Protein AF-A0A3Q8CZI9-F1 (afdb_monomer)

Structure (mmCIF, N/CA/C/O backbone):
data_AF-A0A3Q8CZI9-F1
#
_entry.id   AF-A0A3Q8CZI9-F1
#
loop_
_atom_site.group_PDB
_atom_site.id
_atom_site.type_symbol
_atom_site.label_atom_id
_atom_site.label_alt_id
_atom_site.label_comp_id
_atom_site.label_asym_id
_atom_site.label_entity_id
_atom_site.label_seq_id
_atom_site.pdbx_PDB_ins_code
_atom_site.Cartn_x
_atom_site.Cartn_y
_atom_site.Cartn_z
_atom_site.occupancy
_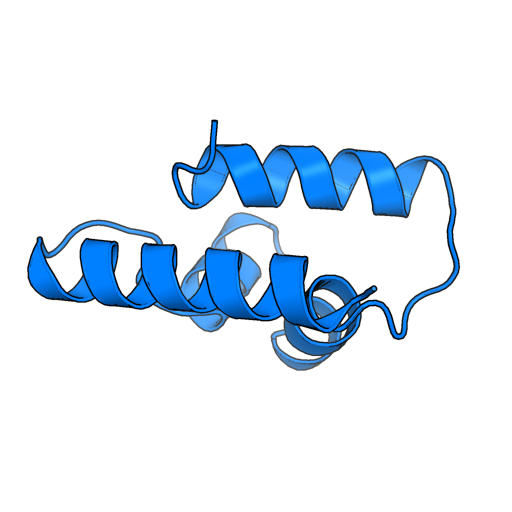atom_site.B_iso_or_equiv
_atom_site.auth_seq_id
_atom_site.auth_comp_id
_atom_site.auth_asym_id
_atom_site.auth_atom_id
_atom_site.pdbx_PDB_model_num
ATOM 1 N N . MET A 1 1 ? 18.424 1.204 0.661 1.00 47.16 1 MET A N 1
ATOM 2 C CA . MET A 1 1 ? 17.476 2.341 0.649 1.00 47.16 1 MET A CA 1
ATOM 3 C C . MET A 1 1 ? 15.993 1.942 0.505 1.00 47.16 1 MET A C 1
ATOM 5 O O . MET A 1 1 ? 15.171 2.838 0.448 1.00 47.16 1 MET A O 1
ATOM 9 N N . ASN A 1 2 ? 15.592 0.654 0.533 1.00 55.97 2 ASN A N 1
ATOM 10 C CA . ASN A 1 2 ? 14.158 0.267 0.495 1.00 55.97 2 ASN A CA 1
ATOM 11 C C . ASN A 1 2 ? 13.424 0.354 1.845 1.00 55.97 2 ASN A C 1
ATOM 13 O O . ASN A 1 2 ? 12.196 0.420 1.860 1.00 55.97 2 ASN A O 1
ATOM 17 N N . TYR A 1 3 ? 14.154 0.354 2.965 1.00 61.12 3 TYR A N 1
ATOM 18 C CA . TYR A 1 3 ? 13.551 0.404 4.301 1.00 61.12 3 TYR A CA 1
ATOM 19 C C . TYR A 1 3 ? 12.768 1.705 4.525 1.00 61.12 3 TYR A C 1
ATOM 21 O O . TYR A 1 3 ? 11.629 1.649 4.966 1.00 61.12 3 TYR A O 1
ATOM 29 N N . GLU A 1 4 ? 13.295 2.851 4.076 1.00 80.44 4 GLU A N 1
ATOM 30 C CA . GLU A 1 4 ? 12.627 4.151 4.244 1.00 80.44 4 GLU A CA 1
ATOM 31 C C . GLU A 1 4 ? 11.253 4.212 3.561 1.00 80.44 4 GLU A C 1
ATOM 33 O O . GLU A 1 4 ? 10.301 4.748 4.126 1.00 80.44 4 GLU A O 1
ATOM 38 N N . PHE A 1 5 ? 11.118 3.628 2.365 1.00 86.88 5 PHE A N 1
ATOM 39 C CA . PHE A 1 5 ? 9.842 3.632 1.653 1.00 86.88 5 PHE A CA 1
ATOM 40 C C . PHE A 1 5 ? 8.819 2.690 2.295 1.00 86.88 5 PHE A C 1
ATOM 42 O O . PHE A 1 5 ? 7.678 3.092 2.534 1.00 86.88 5 PHE A O 1
ATOM 49 N N . SER A 1 6 ? 9.224 1.452 2.594 1.00 91.62 6 SER A N 1
ATOM 50 C CA . SER A 1 6 ? 8.343 0.466 3.227 1.00 91.62 6 SER A CA 1
ATOM 51 C C . SER A 1 6 ? 7.862 0.950 4.599 1.00 91.62 6 SER A C 1
ATOM 53 O O . SER A 1 6 ? 6.661 0.920 4.884 1.00 91.62 6 SER A O 1
ATOM 55 N N . ASP A 1 7 ? 8.764 1.513 5.407 1.00 92.88 7 ASP A N 1
ATOM 56 C CA . ASP A 1 7 ? 8.437 2.056 6.725 1.00 92.88 7 ASP A CA 1
ATOM 57 C C . ASP A 1 7 ? 7.477 3.246 6.636 1.00 92.88 7 ASP A C 1
ATOM 59 O O . ASP A 1 7 ? 6.506 3.312 7.398 1.00 92.88 7 ASP A O 1
ATOM 63 N N . ALA A 1 8 ? 7.681 4.151 5.675 1.00 93.69 8 ALA A N 1
ATOM 64 C CA . ALA A 1 8 ? 6.793 5.289 5.464 1.00 93.69 8 ALA A CA 1
ATOM 65 C C . ALA A 1 8 ? 5.378 4.853 5.039 1.00 93.69 8 ALA A C 1
ATOM 67 O O . ALA A 1 8 ? 4.388 5.345 5.588 1.00 93.69 8 ALA A O 1
ATOM 68 N N . ILE A 1 9 ? 5.263 3.859 4.148 1.00 94.94 9 ILE A N 1
ATOM 69 C CA . ILE A 1 9 ? 3.968 3.264 3.783 1.00 94.94 9 ILE A CA 1
ATOM 70 C C . ILE A 1 9 ? 3.293 2.671 5.024 1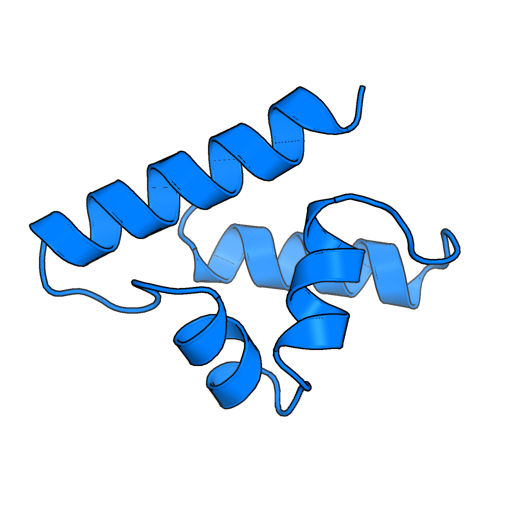.00 94.94 9 ILE A C 1
ATOM 72 O O . ILE A 1 9 ? 2.119 2.943 5.291 1.00 94.94 9 ILE A O 1
ATOM 76 N N . MET A 1 10 ? 4.027 1.888 5.817 1.00 95.00 10 MET A N 1
ATOM 77 C CA . MET A 1 10 ? 3.490 1.262 7.026 1.00 95.00 10 MET A CA 1
ATOM 78 C C . MET A 1 10 ? 3.058 2.294 8.076 1.00 95.00 10 MET A C 1
ATOM 80 O O . MET A 1 10 ? 2.055 2.078 8.765 1.00 95.00 10 MET A O 1
ATOM 84 N N . LEU A 1 11 ? 3.761 3.424 8.187 1.00 95.62 11 LEU A N 1
ATOM 85 C CA . LEU A 1 11 ? 3.375 4.540 9.048 1.00 95.62 11 LEU A CA 1
ATOM 86 C C . LEU A 1 11 ? 2.043 5.157 8.598 1.00 95.62 11 LEU A C 1
ATOM 88 O O . LEU A 1 11 ? 1.142 5.325 9.425 1.00 95.62 11 LEU A O 1
ATOM 92 N N . CYS A 1 12 ? 1.877 5.417 7.299 1.00 96.62 12 CYS A N 1
ATOM 93 C CA . CYS A 1 12 ? 0.630 5.948 6.749 1.00 96.62 12 CYS A CA 1
ATOM 94 C C . CYS A 1 12 ? -0.543 4.982 6.930 1.00 96.62 12 CYS A C 1
ATOM 96 O O . CYS A 1 12 ? -1.610 5.397 7.379 1.00 96.62 12 CYS A O 1
ATOM 98 N N . LEU A 1 13 ? -0.348 3.682 6.694 1.00 96.81 13 LEU A N 1
ATOM 99 C CA . LEU A 1 13 ? -1.395 2.681 6.925 1.00 96.81 13 LEU A CA 1
ATOM 100 C C . LEU A 1 13 ? -1.810 2.616 8.403 1.00 96.81 13 LEU A C 1
ATOM 102 O O . LEU A 1 13 ? -3.002 2.578 8.712 1.00 96.81 13 LEU A O 1
ATOM 106 N N . LYS A 1 14 ? -0.846 2.671 9.334 1.00 96.94 14 LYS A N 1
ATOM 107 C CA . LYS A 1 14 ? -1.133 2.740 10.778 1.00 96.94 14 LYS A CA 1
ATOM 108 C C . LYS A 1 14 ? -1.897 4.014 11.145 1.00 96.94 14 LYS A C 1
ATOM 110 O O . LYS A 1 14 ? -2.849 3.931 11.922 1.00 96.94 14 LYS A O 1
ATOM 115 N N . ARG A 1 15 ? -1.511 5.174 10.597 1.00 97.31 15 ARG A N 1
ATOM 116 C CA . ARG A 1 15 ? -2.235 6.446 10.773 1.00 97.31 15 ARG A CA 1
ATOM 117 C C . ARG A 1 15 ? -3.676 6.316 10.287 1.00 97.31 15 ARG A C 1
ATOM 119 O O . ARG A 1 15 ? -4.599 6.598 11.042 1.00 97.31 15 ARG A O 1
ATOM 126 N N . ASN A 1 16 ? -3.866 5.839 9.064 1.00 97.69 16 ASN A N 1
ATOM 127 C CA . ASN A 1 16 ? -5.178 5.717 8.440 1.00 97.69 16 ASN A CA 1
ATOM 128 C C . ASN A 1 16 ? -6.081 4.750 9.222 1.00 97.69 16 ASN A C 1
ATOM 130 O O . ASN A 1 16 ? -7.235 5.071 9.497 1.00 97.69 16 ASN A O 1
ATOM 134 N N . LYS A 1 17 ? -5.523 3.629 9.706 1.00 97.81 17 LYS A N 1
ATOM 135 C CA . LYS A 1 17 ? -6.223 2.698 10.602 1.00 97.81 17 LYS A CA 1
ATOM 136 C C . LYS A 1 17 ? -6.701 3.369 11.894 1.00 97.81 17 LYS A C 1
ATOM 138 O O . LYS A 1 17 ? -7.818 3.104 12.321 1.00 97.81 17 LYS A O 1
ATOM 143 N N . ARG A 1 18 ? -5.887 4.237 12.511 1.00 97.50 18 ARG A N 1
ATOM 144 C CA . ARG A 1 18 ? -6.280 4.998 13.718 1.00 97.50 18 ARG A CA 1
ATOM 145 C C . ARG A 1 18 ? -7.393 6.010 13.440 1.00 97.50 18 ARG A C 1
ATOM 147 O O . ARG A 1 18 ? -8.215 6.240 14.314 1.00 97.50 18 ARG A O 1
ATOM 154 N N . LEU A 1 19 ? -7.410 6.597 12.245 1.00 97.12 19 LEU A N 1
ATOM 155 C CA . LEU A 1 19 ? -8.408 7.584 11.821 1.00 97.12 19 LEU A CA 1
ATOM 156 C C . LEU A 1 19 ? -9.684 6.955 11.233 1.00 97.12 19 LEU A C 1
ATOM 158 O O . LEU A 1 19 ? -10.619 7.679 10.913 1.00 97.12 19 LEU A O 1
ATOM 162 N N . GLY A 1 20 ? -9.729 5.629 11.060 1.00 96.88 20 GLY A N 1
ATOM 163 C CA . GLY A 1 20 ? -10.864 4.945 10.433 1.00 96.88 20 GLY A CA 1
ATOM 164 C C . GLY A 1 20 ? -11.011 5.225 8.933 1.00 96.88 20 GLY A C 1
ATOM 165 O O . 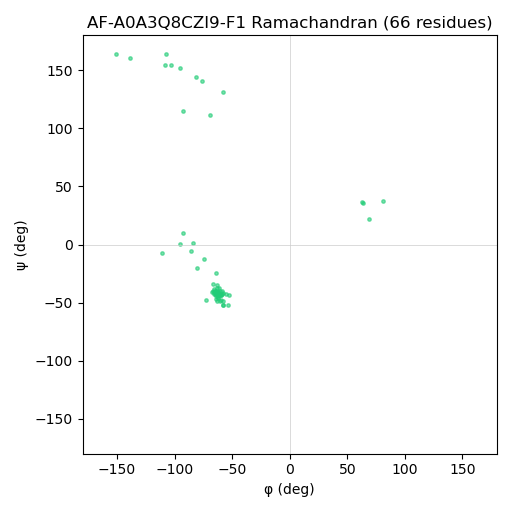GLY A 1 20 ? -12.099 5.056 8.388 1.00 96.88 20 GLY A O 1
ATOM 166 N N . VAL A 1 21 ? -9.936 5.644 8.256 1.00 96.75 21 VAL A N 1
ATOM 167 C CA . VAL A 1 21 ? -9.933 5.958 6.816 1.00 96.75 21 VAL A CA 1
ATOM 168 C C . VAL A 1 21 ? -9.166 4.905 6.015 1.00 96.75 21 VAL A C 1
ATOM 170 O O . VAL A 1 21 ? -8.275 4.228 6.534 1.00 96.75 21 VAL A O 1
ATOM 173 N N . LYS A 1 22 ? -9.502 4.763 4.729 1.00 96.06 22 LYS A N 1
ATOM 174 C CA . LYS A 1 22 ? -8.799 3.874 3.793 1.00 96.06 22 LYS A CA 1
ATOM 175 C C . LYS A 1 22 ? -7.725 4.626 2.990 1.00 96.06 22 LYS A C 1
ATOM 177 O O . LYS A 1 22 ? -7.910 5.812 2.735 1.00 96.06 22 LYS A O 1
ATOM 182 N N . PRO A 1 23 ? -6.653 3.938 2.551 1.00 97.62 23 PRO A N 1
ATOM 183 C CA . PRO A 1 23 ? -6.307 2.548 2.867 1.00 97.62 23 PRO A CA 1
ATOM 184 C C . PRO A 1 23 ? -5.735 2.413 4.283 1.00 97.62 23 PRO A C 1
ATOM 186 O O . PRO A 1 23 ? -4.932 3.236 4.713 1.00 97.62 23 PRO A O 1
ATOM 189 N N . SER A 1 24 ? -6.111 1.347 4.992 1.00 97.44 24 SER A N 1
ATOM 190 C CA . SER A 1 24 ? -5.644 1.045 6.357 1.00 97.44 24 SER A CA 1
ATOM 191 C C . SER A 1 24 ? -4.733 -0.190 6.423 1.00 97.44 24 SER A C 1
ATOM 193 O O . SER A 1 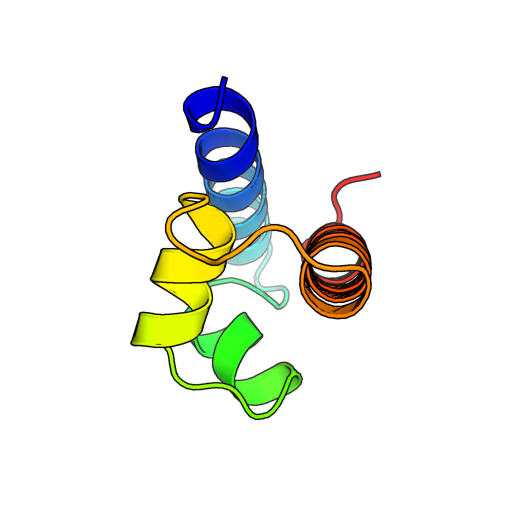24 ? -4.158 -0.513 7.465 1.00 97.44 24 SER A O 1
ATOM 195 N N . SER A 1 25 ? -4.605 -0.901 5.302 1.00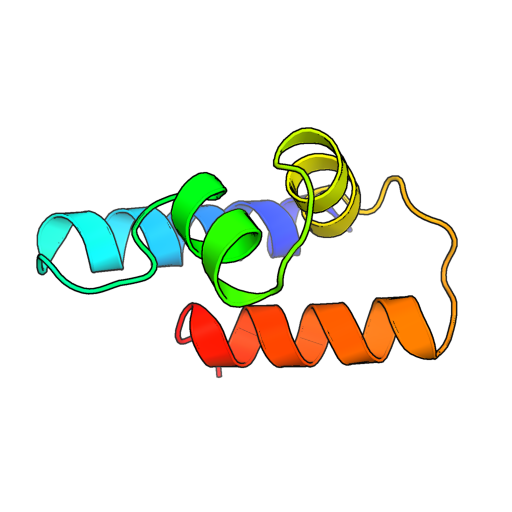 97.62 25 SER A N 1
ATOM 196 C CA . SER A 1 25 ? -3.845 -2.138 5.160 1.00 97.62 25 SER A CA 1
ATOM 197 C C . SER A 1 25 ? -3.310 -2.310 3.733 1.00 97.62 25 SER A C 1
ATOM 199 O O . SER A 1 25 ? -3.806 -1.696 2.792 1.00 97.62 25 SER A O 1
ATOM 201 N N . GLN A 1 26 ? -2.336 -3.207 3.547 1.00 97.12 26 GLN A N 1
ATOM 202 C CA . GLN A 1 26 ? -1.909 -3.627 2.204 1.00 97.12 26 GLN A CA 1
ATOM 203 C C . GLN A 1 26 ? -3.023 -4.355 1.431 1.00 97.12 26 GLN A C 1
ATOM 205 O O . GLN A 1 26 ? -3.004 -4.348 0.206 1.00 97.12 26 GLN A O 1
ATOM 210 N N . SER A 1 27 ? -3.992 -4.963 2.129 1.00 97.81 27 SER A N 1
ATOM 211 C CA . SER A 1 27 ? -5.179 -5.543 1.490 1.00 97.81 27 SER A CA 1
ATOM 212 C C . SER A 1 27 ? -6.051 -4.457 0.861 1.00 97.81 27 SER A C 1
ATOM 214 O O . SER A 1 27 ? -6.431 -4.603 -0.287 1.00 97.81 27 SER A O 1
ATOM 216 N N . ASP A 1 28 ? -6.267 -3.323 1.540 1.00 98.00 28 ASP A N 1
ATOM 217 C CA . ASP A 1 28 ? -7.013 -2.198 0.952 1.00 98.00 28 ASP A CA 1
ATOM 218 C C . ASP A 1 28 ? -6.323 -1.650 -0.309 1.00 98.00 28 ASP A C 1
ATOM 220 O O . ASP A 1 28 ? -6.990 -1.283 -1.271 1.00 98.00 28 ASP A O 1
ATOM 224 N N . ILE A 1 29 ? -4.984 -1.608 -0.318 1.00 97.62 29 ILE A N 1
ATOM 225 C CA . ILE A 1 29 ? -4.205 -1.243 -1.511 1.00 97.62 29 ILE A CA 1
ATOM 226 C C . ILE A 1 29 ? -4.436 -2.277 -2.622 1.00 97.62 29 ILE A C 1
ATOM 228 O O . ILE A 1 29 ? -4.706 -1.904 -3.761 1.00 97.62 29 ILE A O 1
ATOM 232 N N . ALA A 1 30 ? -4.332 -3.567 -2.298 1.00 97.88 30 ALA A N 1
ATOM 233 C CA . ALA A 1 30 ? -4.532 -4.655 -3.249 1.00 97.88 30 ALA A CA 1
ATOM 234 C C . ALA A 1 30 ? -5.927 -4.592 -3.891 1.00 97.88 30 ALA A C 1
ATOM 236 O O . ALA A 1 30 ? -6.033 -4.574 -5.116 1.00 97.88 30 ALA A O 1
ATOM 237 N N . ASP A 1 31 ? -6.968 -4.443 -3.073 1.00 98.00 31 ASP A N 1
ATOM 238 C CA . ASP A 1 31 ? -8.357 -4.357 -3.517 1.00 98.00 31 ASP A CA 1
ATOM 239 C C . ASP A 1 31 ? -8.599 -3.109 -4.382 1.00 98.00 31 ASP A C 1
ATOM 241 O O . ASP A 1 31 ? -9.246 -3.196 -5.424 1.00 98.00 31 ASP A O 1
ATOM 245 N N . HIS A 1 32 ? -8.041 -1.953 -3.999 1.00 97.62 32 HIS A N 1
ATOM 246 C CA . HIS A 1 32 ? -8.214 -0.700 -4.743 1.00 97.62 32 HIS A CA 1
ATOM 247 C C . HIS A 1 32 ? -7.583 -0.741 -6.141 1.00 97.62 32 HIS A C 1
ATOM 249 O O . HIS A 1 32 ? -8.166 -0.235 -7.098 1.00 97.62 32 HIS A O 1
ATOM 255 N N . PHE A 1 33 ? -6.399 -1.345 -6.268 1.00 96.19 33 PHE A N 1
ATOM 256 C CA . PHE A 1 33 ? -5.657 -1.395 -7.531 1.00 96.19 33 PHE A CA 1
ATOM 257 C C . PHE A 1 33 ? -5.890 -2.681 -8.339 1.00 96.19 33 PHE A C 1
ATOM 259 O O . PHE A 1 33 ? -5.287 -2.837 -9.402 1.00 96.19 33 PHE A O 1
ATOM 266 N N . GLY A 1 34 ? -6.725 -3.608 -7.856 1.00 96.81 34 GLY A N 1
ATOM 267 C CA . GLY A 1 34 ? -6.940 -4.907 -8.501 1.00 96.81 34 GLY A CA 1
ATOM 268 C C . GLY A 1 34 ? -5.676 -5.775 -8.531 1.00 96.81 34 GLY A C 1
ATOM 269 O O . GLY A 1 34 ? -5.410 -6.466 -9.513 1.00 96.81 34 GLY A O 1
ATOM 270 N N . LEU A 1 35 ? -4.859 -5.701 -7.478 1.00 95.50 35 LEU A N 1
ATOM 271 C CA . LEU A 1 35 ? -3.595 -6.426 -7.339 1.00 95.50 35 LEU A CA 1
ATOM 272 C C . LEU A 1 35 ? -3.725 -7.560 -6.322 1.00 95.50 35 LEU A C 1
ATOM 274 O O . LEU A 1 35 ? -4.620 -7.575 -5.482 1.00 95.50 35 LEU A O 1
ATOM 278 N N . SER A 1 36 ? -2.776 -8.495 -6.334 1.00 96.31 36 SER A N 1
ATOM 279 C CA . SER A 1 36 ? -2.659 -9.466 -5.248 1.00 96.31 36 SER A CA 1
ATOM 280 C C . SER A 1 36 ? -1.909 -8.854 -4.060 1.00 96.31 36 SER A C 1
ATOM 282 O O . SER A 1 36 ? -0.940 -8.107 -4.223 1.00 96.31 36 SER A O 1
ATOM 284 N N . LYS A 1 37 ? -2.310 -9.209 -2.836 1.00 95.69 37 LYS A N 1
ATOM 285 C CA . LYS A 1 37 ? -1.598 -8.787 -1.618 1.00 95.69 37 LYS A CA 1
ATOM 286 C C . LYS A 1 37 ? -0.104 -9.169 -1.626 1.00 95.69 37 LYS A C 1
ATOM 288 O O . LYS A 1 37 ? 0.705 -8.319 -1.253 1.00 95.69 37 LYS A O 1
ATOM 293 N N . PRO A 1 38 ? 0.308 -10.379 -2.067 1.00 96.06 38 PRO A N 1
ATOM 294 C CA . PRO A 1 38 ? 1.728 -10.707 -2.202 1.00 96.06 38 PRO A CA 1
ATOM 295 C C . PRO A 1 38 ? 2.476 -9.762 -3.145 1.00 96.06 38 PRO A C 1
ATOM 297 O O . PRO A 1 38 ? 3.588 -9.346 -2.828 1.00 96.06 38 PRO A O 1
ATOM 300 N N . TYR A 1 39 ? 1.857 -9.375 -4.264 1.00 94.56 39 TYR A N 1
ATOM 301 C CA . TYR A 1 39 ? 2.466 -8.447 -5.213 1.00 94.56 39 TYR A CA 1
ATOM 302 C C . TYR A 1 39 ? 2.603 -7.036 -4.629 1.00 94.56 39 TYR A C 1
ATOM 304 O O . TYR A 1 39 ? 3.656 -6.419 -4.757 1.00 94.56 39 TYR A O 1
ATOM 312 N N . VAL A 1 40 ? 1.595 -6.551 -3.896 1.00 95.56 40 VAL A N 1
ATOM 313 C CA . VAL A 1 40 ? 1.687 -5.283 -3.146 1.00 95.56 40 VAL A CA 1
ATOM 314 C C . VAL A 1 40 ? 2.838 -5.319 -2.136 1.00 95.56 40 VAL A C 1
ATOM 316 O O . VAL A 1 40 ? 3.606 -4.363 -2.043 1.00 95.56 40 VAL A O 1
ATOM 319 N N . ASN A 1 41 ? 3.016 -6.431 -1.421 1.00 94.62 41 ASN A N 1
ATOM 320 C CA . ASN A 1 41 ? 4.141 -6.588 -0.503 1.00 94.62 41 ASN A CA 1
ATOM 321 C C . ASN A 1 41 ? 5.500 -6.571 -1.232 1.00 94.62 41 ASN A C 1
ATOM 323 O O . ASN A 1 41 ? 6.448 -5.964 -0.740 1.00 94.6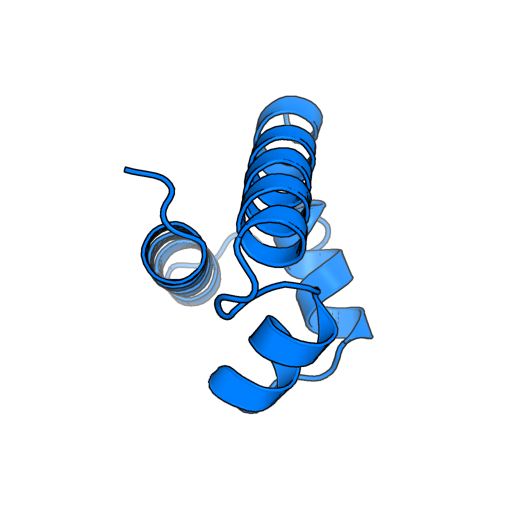2 41 ASN A O 1
ATOM 327 N N . GLN A 1 42 ? 5.611 -7.198 -2.406 1.00 94.06 42 GLN A N 1
ATOM 328 C CA . GLN A 1 42 ? 6.832 -7.143 -3.220 1.00 94.06 42 GLN A CA 1
ATOM 329 C C . GLN A 1 42 ? 7.109 -5.730 -3.752 1.00 94.06 42 GLN A C 1
ATOM 331 O O . GLN A 1 42 ? 8.255 -5.287 -3.713 1.00 94.06 42 GLN A O 1
ATOM 336 N N . LEU A 1 43 ? 6.072 -5.012 -4.199 1.00 92.62 43 LEU A N 1
ATOM 337 C CA . LEU A 1 43 ? 6.155 -3.617 -4.639 1.00 92.62 43 LEU A CA 1
ATOM 338 C C . LEU A 1 43 ? 6.698 -2.715 -3.529 1.00 92.62 43 LEU A C 1
ATOM 340 O O . LEU A 1 43 ? 7.668 -1.994 -3.74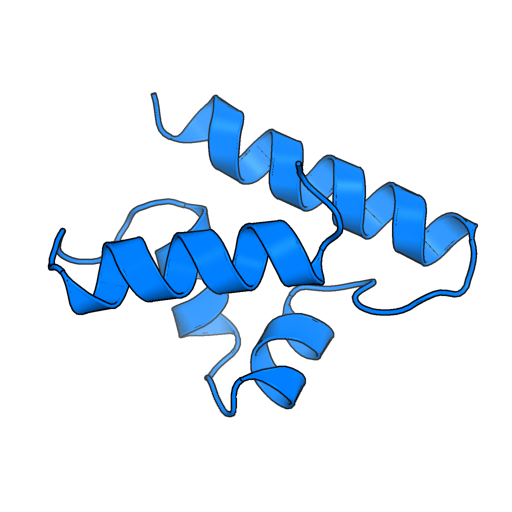2 1.00 92.62 43 LEU A O 1
ATOM 344 N N . ILE A 1 44 ? 6.098 -2.784 -2.339 1.00 91.81 44 ILE A N 1
ATOM 345 C CA . ILE A 1 44 ? 6.454 -1.918 -1.208 1.00 91.81 44 ILE A CA 1
ATOM 346 C C . ILE A 1 44 ? 7.876 -2.195 -0.707 1.00 91.81 44 ILE A C 1
ATOM 348 O O . ILE A 1 44 ? 8.606 -1.263 -0.387 1.00 91.81 44 ILE A O 1
ATOM 352 N N . ASN A 1 45 ? 8.300 -3.460 -0.682 1.00 90.88 45 ASN A N 1
ATOM 353 C CA . ASN A 1 45 ? 9.653 -3.823 -0.248 1.00 90.88 45 ASN A CA 1
ATOM 354 C C . ASN A 1 45 ? 10.708 -3.711 -1.367 1.00 90.88 45 ASN A C 1
ATOM 356 O O . ASN A 1 45 ? 11.881 -4.005 -1.138 1.00 90.88 45 ASN A O 1
ATOM 360 N N . GLY A 1 46 ? 10.308 -3.286 -2.572 1.00 86.69 46 GLY A N 1
ATOM 361 C CA . GLY A 1 46 ? 11.183 -3.114 -3.734 1.00 86.69 46 GLY A CA 1
ATOM 362 C C . GLY A 1 46 ? 11.831 -4.416 -4.215 1.00 86.69 46 GLY A C 1
ATOM 363 O O . GLY A 1 46 ? 12.985 -4.417 -4.629 1.00 86.69 46 GLY A O 1
ATOM 364 N N . HIS A 1 47 ? 11.089 -5.523 -4.145 1.00 89.06 47 HIS A N 1
ATOM 365 C CA . HIS A 1 47 ? 11.482 -6.839 -4.671 1.00 89.06 47 HIS A CA 1
ATOM 366 C C . HIS A 1 47 ? 10.980 -7.081 -6.106 1.00 89.06 47 HIS A C 1
ATOM 368 O O . HIS A 1 47 ? 11.022 -8.203 -6.604 1.00 89.06 47 HIS A O 1
ATOM 374 N N . VAL A 1 48 ? 10.459 -6.045 -6.759 1.00 87.06 48 VAL A N 1
ATOM 375 C CA . VAL A 1 48 ? 9.980 -6.084 -8.145 1.00 87.06 48 VAL A CA 1
ATOM 376 C C . VAL A 1 48 ? 10.996 -5.436 -9.078 1.00 87.06 48 VAL A C 1
ATOM 378 O O . VAL A 1 48 ? 11.758 -4.561 -8.668 1.00 87.06 48 VAL A O 1
ATOM 381 N N . THR A 1 49 ? 10.988 -5.836 -10.350 1.00 88.12 49 THR A N 1
ATOM 382 C CA . THR A 1 49 ? 11.821 -5.211 -11.382 1.00 88.12 49 THR A CA 1
ATOM 383 C C . THR A 1 49 ? 11.518 -3.718 -11.485 1.00 88.12 49 THR A C 1
ATOM 385 O O . THR A 1 49 ? 10.354 -3.311 -11.590 1.00 88.12 49 THR A O 1
ATOM 388 N N . ASP A 1 50 ? 12.571 -2.903 -11.490 1.00 89.00 50 ASP A N 1
ATOM 389 C CA . ASP A 1 50 ? 12.440 -1.474 -11.735 1.00 89.00 50 ASP A CA 1
ATOM 390 C C . ASP A 1 50 ? 12.052 -1.234 -13.199 1.00 89.00 50 ASP A C 1
ATOM 392 O O . ASP A 1 50 ? 12.814 -1.492 -14.130 1.00 89.00 50 ASP A O 1
ATOM 396 N N . SER A 1 51 ? 10.824 -0.771 -13.396 1.00 92.44 51 SER A N 1
ATOM 397 C CA . SER A 1 51 ? 10.249 -0.462 -14.697 1.00 92.44 51 SER A CA 1
ATOM 398 C C . SER A 1 51 ? 9.455 0.833 -14.598 1.00 92.44 51 SER A C 1
ATOM 400 O O . SER A 1 51 ? 9.033 1.232 -13.510 1.00 92.44 51 SER A O 1
ATOM 402 N N . VAL A 1 52 ? 9.195 1.476 -15.738 1.00 93.25 52 VAL A N 1
ATOM 403 C CA . VAL A 1 52 ? 8.347 2.680 -15.793 1.00 93.25 52 VAL A CA 1
ATOM 404 C C . VAL A 1 52 ? 6.993 2.421 -15.120 1.00 93.25 52 VAL A C 1
ATOM 406 O O . VAL A 1 52 ? 6.560 3.212 -14.284 1.00 93.25 52 VAL A O 1
ATOM 409 N N . ASN A 1 53 ? 6.392 1.257 -15.382 1.00 91.50 53 ASN A N 1
ATOM 410 C CA . ASN A 1 53 ? 5.119 0.848 -14.788 1.00 91.50 53 ASN A CA 1
ATOM 411 C C . ASN A 1 53 ? 5.221 0.664 -13.269 1.00 91.50 53 ASN A C 1
ATOM 413 O O . ASN A 1 53 ? 4.338 1.101 -12.534 1.00 91.50 53 ASN A O 1
ATOM 417 N N . THR A 1 54 ? 6.302 0.045 -12.789 1.00 92.00 54 THR A N 1
ATOM 418 C CA . THR A 1 54 ? 6.563 -0.130 -11.354 1.00 92.00 54 THR A CA 1
ATOM 419 C C . THR A 1 54 ? 6.662 1.225 -10.657 1.00 92.00 54 THR A C 1
ATOM 421 O O . THR A 1 54 ? 5.995 1.44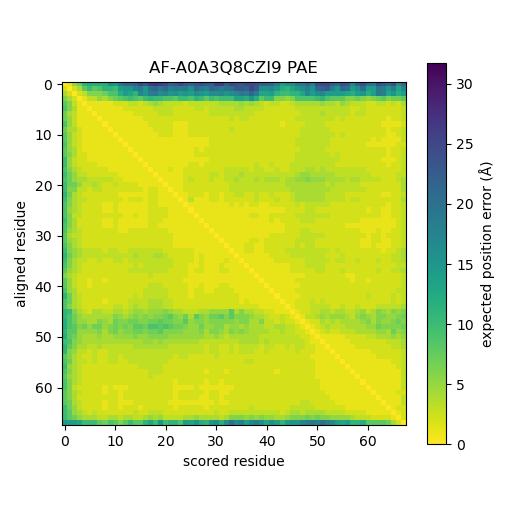7 -9.649 1.00 92.00 54 THR A O 1
ATOM 424 N N . ARG A 1 55 ? 7.446 2.161 -11.207 1.00 92.75 55 ARG A N 1
ATOM 425 C CA . ARG A 1 55 ? 7.615 3.506 -10.635 1.00 92.75 55 ARG A CA 1
ATOM 426 C C . ARG A 1 55 ? 6.300 4.274 -10.610 1.00 92.75 55 ARG A C 1
ATOM 428 O O . ARG A 1 55 ? 5.953 4.843 -9.579 1.00 92.75 55 ARG A O 1
ATOM 435 N N . GLN A 1 56 ? 5.551 4.246 -11.712 1.00 94.69 56 GLN A N 1
ATOM 436 C CA . GLN A 1 56 ? 4.239 4.883 -11.792 1.00 94.69 56 GLN A CA 1
ATOM 437 C C . GLN A 1 56 ? 3.278 4.298 -10.752 1.00 94.69 56 GLN A C 1
ATOM 439 O O . GLN A 1 56 ? 2.631 5.046 -10.021 1.00 94.69 56 GLN A O 1
ATOM 444 N N . ARG A 1 57 ? 3.264 2.970 -10.592 1.00 94.00 57 ARG A N 1
ATOM 445 C CA . ARG A 1 57 ? 2.441 2.308 -9.576 1.00 94.00 57 ARG A CA 1
ATOM 446 C C . ARG A 1 57 ? 2.832 2.714 -8.156 1.00 94.00 57 ARG A C 1
ATOM 448 O O . ARG A 1 57 ? 1.958 2.933 -7.325 1.00 94.00 57 ARG A O 1
ATOM 455 N N . LEU A 1 58 ? 4.125 2.840 -7.864 1.00 93.69 58 LEU A N 1
ATOM 456 C CA . LEU A 1 58 ? 4.594 3.304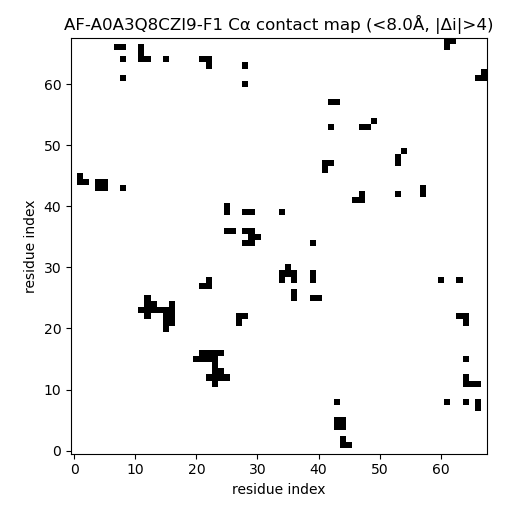 -6.556 1.00 93.69 58 LEU A CA 1
ATOM 457 C C . LEU A 1 58 ? 4.150 4.745 -6.267 1.00 93.69 58 LEU A C 1
ATOM 459 O O . LEU A 1 58 ? 3.775 5.039 -5.134 1.00 93.69 58 LEU A O 1
ATOM 463 N N . VAL A 1 59 ? 4.140 5.627 -7.271 1.00 94.62 59 VAL A N 1
ATOM 464 C CA . VAL A 1 59 ? 3.618 7.001 -7.142 1.00 94.62 59 VAL A CA 1
ATOM 465 C C . VAL A 1 59 ? 2.116 7.000 -6.845 1.00 94.62 59 VAL A C 1
ATOM 467 O O . VAL A 1 59 ? 1.662 7.708 -5.948 1.00 94.62 59 VAL A O 1
ATOM 470 N N . GLU A 1 60 ? 1.340 6.170 -7.540 1.00 95.50 60 GLU A N 1
ATOM 471 C CA . GLU A 1 60 ? -0.097 6.022 -7.280 1.00 95.50 60 GLU A CA 1
ATOM 472 C C . GLU A 1 60 ? -0.373 5.492 -5.867 1.00 95.50 60 GLU A C 1
ATOM 474 O O . GLU A 1 60 ? -1.233 6.025 -5.164 1.00 95.50 60 GLU A O 1
ATOM 479 N N . ILE A 1 61 ? 0.388 4.486 -5.420 1.00 95.12 61 ILE A N 1
ATOM 480 C CA . ILE A 1 61 ? 0.281 3.936 -4.065 1.00 95.12 61 ILE A CA 1
ATOM 481 C C . ILE A 1 61 ? 0.615 5.006 -3.022 1.00 95.12 61 ILE A C 1
ATOM 483 O O . ILE A 1 61 ? -0.142 5.147 -2.064 1.00 95.12 61 ILE A O 1
ATOM 487 N N . LYS A 1 62 ? 1.694 5.785 -3.210 1.00 94.88 62 LYS A N 1
ATOM 488 C CA . LYS A 1 62 ? 2.054 6.911 -2.326 1.00 94.88 62 LYS A CA 1
ATOM 489 C C . LYS A 1 62 ? 0.887 7.880 -2.165 1.00 94.88 62 LYS A C 1
ATOM 491 O O . LYS A 1 62 ? 0.453 8.138 -1.043 1.00 94.88 62 LYS A O 1
ATOM 496 N N . LYS A 1 63 ? 0.317 8.325 -3.286 1.00 95.69 63 LYS A N 1
ATOM 497 C CA . LYS A 1 63 ? -0.833 9.232 -3.288 1.00 95.69 63 LYS A CA 1
ATOM 498 C C . LYS A 1 63 ? -2.036 8.623 -2.567 1.00 95.69 63 LYS A C 1
ATOM 500 O O . LYS A 1 63 ? -2.669 9.299 -1.763 1.00 95.69 63 LYS A O 1
ATOM 505 N N . TYR A 1 64 ? -2.333 7.347 -2.813 1.00 96.31 64 TYR A N 1
ATOM 506 C CA . TYR A 1 64 ? -3.481 6.675 -2.207 1.00 96.31 64 TYR A CA 1
ATOM 507 C C . TYR A 1 64 ? -3.342 6.503 -0.691 1.00 96.31 64 TYR A C 1
ATOM 509 O O . TYR A 1 64 ? -4.308 6.712 0.038 1.00 96.31 64 TYR A O 1
ATOM 517 N N . VAL A 1 65 ? -2.147 6.175 -0.185 1.00 95.44 65 VAL A N 1
ATOM 518 C CA . VAL A 1 65 ? -1.919 6.082 1.269 1.00 95.44 65 VAL A CA 1
ATOM 519 C C . VAL A 1 65 ? -1.836 7.452 1.958 1.00 95.44 65 VAL A C 1
ATOM 521 O O . VAL A 1 65 ? -1.897 7.516 3.190 1.00 95.44 65 VAL A O 1
ATOM 524 N N . GLY A 1 66 ? -1.720 8.533 1.180 1.00 94.25 66 GLY A N 1
ATOM 525 C CA . GLY A 1 66 ? -1.573 9.906 1.659 1.00 94.25 66 GLY A CA 1
ATOM 526 C C . GLY A 1 66 ? -0.141 10.258 2.062 1.00 94.25 66 GLY A C 1
ATOM 527 O O . GLY A 1 66 ? 0.045 10.934 3.073 1.00 94.25 66 GLY A O 1
ATOM 528 N N . MET A 1 67 ? 0.843 9.740 1.323 1.00 88.19 67 MET A N 1
ATOM 529 C CA . MET A 1 67 ? 2.227 10.215 1.326 1.00 88.19 67 MET A CA 1
ATOM 530 C C . MET A 1 67 ? 2.367 11.254 0.209 1.00 88.19 67 MET A C 1
ATOM 532 O O . MET A 1 67 ? 2.185 10.902 -0.959 1.00 88.19 67 MET A O 1
ATOM 536 N N . GLU A 1 68 ? 2.637 12.506 0.580 1.00 66.94 68 GLU A N 1
ATOM 537 C CA . GLU A 1 68 ? 2.979 13.595 -0.351 1.00 66.94 68 GLU A CA 1
ATOM 538 C C . GLU A 1 68 ? 4.443 13.496 -0.796 1.00 66.94 68 GLU A C 1
ATOM 540 O O . GLU A 1 68 ? 5.315 13.264 0.076 1.00 66.94 68 GLU A O 1
#

Mean predicted aligned error: 3.29 Å

pLDDT: mean 92.23, std 9.41, range [47.16, 98.0]

Sequence (68 aa):
MNYEFSDAIMLCLKRNKRLGVKPSSQSDIADHFGLSKPYVNQLINGHVTDSVNTRQRLVEIKKYVGME

Secondary structure (DSSP, 8-state):
-HHHHHHHHHHHHHHHHHHT-S--SHHHHHHHHT--HHHHHHHHTT-S---HHHHHHHHHHHHHHT--

Solvent-accessible surface area (backbone atoms only — not comparable to full-atom values): 3814 Å² total; per-residue (Å²): 126,48,64,64,54,33,52,50,52,53,50,34,19,51,50,23,48,76,70,74,40,79,34,42,45,64,57,49,49,11,66,74,70,75,48,52,51,71,55,47,53,32,55,48,57,62,74,52,78,93,41,73,66,50,54,52,50,52,53,52,50,34,54,59,48,67,51,132

Radius of gyration: 11.16 Å; Cα contacts (8 Å, |Δi|>4): 66; chains: 1; bounding box: 28×24×30 Å

InterPro domains:
  IPR010982 Lambda repressor-like, DNA-binding domain superfamily [SSF47413] (25-59)

Organism: NCBI:txid82688

Foldseek 3Di:
DLVVQLVVLQVLLCVCVVVVHPPNDLVSVCVVVVHDSVVSVCLSSVVDDDDPVSVVSSVVSCVRSVND

Nearest PDB structures (foldseek):
  6tri-assembly1_B  TM=6.129E-01  e=6.579E-01  Lactococcus phage TP901-1
  5d4z-assembly8_U  TM=6.784E-01  e=2.047E+00  Salmonella phage SPC32H
  5d4z-assembly3_F  TM=6.870E-01  e=4.044E+00  Salmonella phage SPC32H
  3wg9-assembly1_A  TM=3.686E-01  e=1.300E+00  Thermoanaerobacter ethanolicus JW 200